Protein AF-X1ELI0-F1 (afdb_monomer_lite)

Secondary structure (DSSP, 8-state):
-BTTB----S-----SHHHHT-TTTS-HHHHHHHHHSSPPPTT-TT-S-S-------S-HHHHTT-SSS-HHHHHHHHHHHTTS-S-------

Foldseek 3Di:
DVPPDDDDPDDDPVPCPCVVPPPVNDDVQVVCCVPVVHWADPVPPVTDDDDDDDDADPDPVQCVPDPHRNPVVNVQVCCCVVVVDVDDDDDDD

Organism: NCBI:txid412755

InterPro domains:
  IPR007516 Coenzyme F420 hydrogenase/dehydrogenase beta subunit, N-terminal [PF04422] (56-91)
  IPR017896 4Fe-4S ferredoxin-type, iron-sulphur binding domain [PS51379] (3-34)
  IPR017900 4Fe-4S ferredoxin, iron-sulphur binding, conserved site [PS00198] (12-23)
  IPR045220 Oxidoreductase FRHB/FDHB/HCAR-like [PTHR31332] (9-92)

Radius of gyration: 19.9 Å; chains: 1; bounding box: 36×43×49 Å

pLDDT: mean 91.47, std 7.6, range [57.53, 98.62]

Structure (mmCIF, N/CA/C/O backbone):
data_AF-X1ELI0-F1
#
_entry.id   AF-X1ELI0-F1
#
loop_
_atom_site.group_PDB
_atom_site.id
_atom_site.type_symbol
_atom_site.label_atom_id
_atom_site.label_alt_id
_atom_site.label_comp_id
_atom_site.label_asym_id
_atom_site.label_entity_id
_atom_site.label_seq_id
_atom_site.pdbx_PDB_ins_code
_atom_site.Cartn_x
_atom_site.Cartn_y
_atom_site.Cartn_z
_atom_site.occupancy
_atom_site.B_iso_or_equiv
_atom_site.auth_seq_id
_atom_site.auth_comp_id
_atom_site.auth_asym_id
_atom_site.auth_atom_id
_atom_site.pdbx_PDB_model_num
ATOM 1 N N . MET A 1 1 ? -0.343 -23.072 -17.677 1.00 57.69 1 MET A N 1
ATOM 2 C CA . MET A 1 1 ? 0.425 -23.342 -16.453 1.00 57.69 1 MET A CA 1
ATOM 3 C C . MET A 1 1 ? 0.143 -24.788 -16.116 1.00 57.69 1 MET A C 1
ATOM 5 O O . MET A 1 1 ? -1.022 -25.119 -15.950 1.00 57.69 1 MET A O 1
ATOM 9 N N . GLU A 1 2 ? 1.145 -25.656 -16.154 1.00 62.03 2 GLU A N 1
ATOM 10 C CA . GLU A 1 2 ? 1.015 -27.021 -15.630 1.00 62.03 2 GLU A CA 1
ATOM 11 C C . GLU A 1 2 ? 1.622 -26.994 -14.229 1.00 62.03 2 GLU A C 1
ATOM 13 O O . GLU A 1 2 ? 2.749 -26.536 -14.058 1.00 62.03 2 GLU A O 1
ATOM 18 N N . GLY A 1 3 ? 0.837 -27.347 -13.209 1.00 77.25 3 GLY A N 1
ATOM 19 C CA . GLY A 1 3 ? 1.311 -27.354 -11.819 1.00 77.25 3 GLY A CA 1
ATOM 20 C C . GLY A 1 3 ? 1.753 -25.995 -11.256 1.00 77.25 3 GLY A C 1
ATOM 21 O O . GLY A 1 3 ? 2.600 -25.959 -10.375 1.00 77.25 3 GLY A O 1
ATOM 22 N N . GLY A 1 4 ? 1.239 -24.870 -11.772 1.00 84.81 4 GLY A N 1
ATOM 23 C CA . GLY A 1 4 ? 1.600 -23.524 -11.290 1.00 84.81 4 GLY A CA 1
ATOM 24 C C . GLY A 1 4 ? 2.951 -22.997 -11.787 1.00 84.81 4 GLY A C 1
ATOM 25 O O . GLY A 1 4 ? 3.275 -21.836 -11.551 1.00 84.81 4 GLY A O 1
ATOM 26 N N . ILE A 1 5 ? 3.706 -23.799 -12.540 1.00 85.44 5 ILE A N 1
ATOM 27 C CA . ILE A 1 5 ? 4.992 -23.386 -13.099 1.00 85.44 5 ILE A CA 1
ATOM 28 C C . ILE A 1 5 ? 4.748 -22.657 -14.432 1.00 85.44 5 ILE A C 1
ATOM 30 O O . ILE A 1 5 ? 3.989 -23.148 -15.287 1.00 85.44 5 ILE A O 1
ATOM 34 N N . PRO A 1 6 ? 5.357 -21.474 -14.643 1.00 82.81 6 PRO A N 1
ATOM 35 C CA . PRO A 1 6 ? 5.357 -20.823 -15.943 1.00 82.81 6 PRO A CA 1
ATOM 36 C C . PRO A 1 6 ? 6.033 -21.735 -16.966 1.00 82.81 6 PRO A C 1
ATOM 38 O O . PRO A 1 6 ? 7.201 -22.085 -16.835 1.00 82.81 6 PRO A O 1
ATOM 41 N N . VAL A 1 7 ? 5.287 -22.120 -17.997 1.00 85.25 7 VAL A N 1
ATOM 42 C CA . VAL A 1 7 ? 5.805 -22.919 -19.111 1.00 85.25 7 VAL A CA 1
ATOM 43 C C . VAL A 1 7 ? 5.820 -22.068 -20.364 1.00 85.25 7 VAL A C 1
ATOM 45 O O . VAL A 1 7 ? 4.852 -21.361 -20.664 1.00 85.25 7 VAL A O 1
ATOM 48 N N . LEU A 1 8 ? 6.920 -22.147 -21.106 1.00 84.62 8 LEU A N 1
ATOM 49 C CA . LEU A 1 8 ? 7.055 -21.458 -22.376 1.00 84.62 8 LEU A CA 1
ATOM 50 C C . LEU A 1 8 ? 6.016 -22.023 -23.358 1.00 84.62 8 LEU A C 1
ATOM 52 O O . LEU A 1 8 ? 6.106 -23.173 -23.779 1.00 84.62 8 LEU A O 1
ATOM 56 N N . LYS A 1 9 ? 5.003 -21.227 -23.716 1.00 86.56 9 LYS A N 1
ATOM 57 C CA . LYS A 1 9 ? 3.970 -21.657 -24.675 1.00 86.56 9 LYS A CA 1
ATOM 58 C C . LYS A 1 9 ? 4.435 -21.567 -26.127 1.00 86.56 9 LYS A C 1
ATOM 60 O O . LYS A 1 9 ? 3.944 -22.323 -26.959 1.00 86.56 9 LYS A O 1
ATOM 65 N N . LYS A 1 10 ? 5.342 -20.635 -26.432 1.00 88.44 10 LYS A N 1
ATOM 66 C CA . LYS A 1 10 ? 5.926 -20.391 -27.760 1.00 88.44 10 LYS A CA 1
ATOM 67 C C . LYS A 1 10 ? 7.327 -19.803 -27.609 1.00 88.44 10 LYS A C 1
ATOM 69 O O . LYS A 1 10 ? 7.614 -19.175 -26.593 1.00 88.44 10 LYS A O 1
ATOM 74 N N . ALA A 1 11 ? 8.168 -19.968 -28.629 1.00 90.62 11 ALA A N 1
ATOM 75 C CA . ALA A 1 11 ? 9.482 -19.333 -28.677 1.00 90.62 11 ALA A CA 1
ATOM 76 C C . ALA A 1 11 ? 9.371 -17.805 -28.520 1.00 90.62 11 ALA A C 1
ATOM 78 O O . ALA A 1 11 ? 8.456 -17.180 -29.063 1.00 90.62 11 ALA A O 1
ATOM 79 N N . CYS A 1 12 ? 10.308 -17.210 -27.778 1.00 90.44 12 CYS A N 1
ATOM 80 C CA . CYS A 1 12 ? 10.420 -15.760 -27.675 1.00 90.44 12 CYS A CA 1
ATOM 81 C C . CYS A 1 12 ? 10.783 -15.178 -29.047 1.00 90.44 12 CYS A C 1
ATOM 83 O O . CYS A 1 12 ? 11.764 -15.596 -29.655 1.00 90.44 12 CYS A O 1
ATOM 85 N N . VAL A 1 13 ? 10.011 -14.196 -29.514 1.00 94.00 13 VAL A N 1
ATOM 86 C CA . VAL A 1 13 ? 10.256 -13.489 -30.787 1.00 94.00 13 VAL A CA 1
ATOM 87 C C . VAL A 1 13 ? 11.031 -12.184 -30.598 1.00 94.00 13 VAL A C 1
ATOM 89 O O . VAL A 1 13 ? 11.115 -11.374 -31.513 1.00 94.00 13 VAL A O 1
ATOM 92 N N . ASN A 1 14 ? 11.568 -11.961 -29.397 1.00 91.88 14 ASN A N 1
ATOM 93 C CA . ASN A 1 14 ? 12.300 -10.755 -29.023 1.00 91.88 14 ASN A CA 1
ATOM 94 C C . ASN A 1 14 ? 11.504 -9.447 -29.239 1.00 91.88 14 ASN A C 1
ATOM 96 O O . ASN A 1 14 ? 12.048 -8.447 -29.694 1.00 91.88 14 ASN A O 1
ATOM 100 N N . CYS A 1 15 ? 10.205 -9.441 -28.909 1.00 92.69 15 CYS A N 1
ATOM 101 C CA . CYS A 1 15 ? 9.346 -8.256 -29.062 1.00 92.69 15 CYS A CA 1
ATOM 102 C C . CYS A 1 15 ? 9.593 -7.150 -28.020 1.00 92.69 15 CYS A C 1
ATOM 104 O O . CYS A 1 15 ? 9.033 -6.068 -28.146 1.00 92.69 15 CYS A O 1
ATOM 106 N N . GLY A 1 16 ? 10.363 -7.419 -26.961 1.00 91.19 16 GLY A N 1
ATOM 107 C CA . GLY A 1 16 ? 10.698 -6.441 -25.919 1.00 91.19 16 GLY A CA 1
ATOM 108 C C . GLY A 1 16 ? 9.576 -6.092 -24.930 1.00 91.19 16 GLY A C 1
ATOM 109 O O . GLY A 1 16 ? 9.858 -5.458 -23.919 1.00 91.19 16 GLY A O 1
ATOM 110 N N . ILE A 1 17 ? 8.335 -6.544 -25.149 1.00 90.50 17 ILE A N 1
ATOM 111 C CA . ILE A 1 17 ? 7.179 -6.206 -24.291 1.00 90.50 17 ILE A CA 1
ATOM 112 C C . ILE A 1 17 ? 7.410 -6.626 -22.835 1.00 90.50 17 ILE A C 1
ATOM 114 O O . ILE A 1 17 ? 7.152 -5.852 -21.923 1.00 90.50 17 ILE A O 1
ATOM 118 N N . CYS A 1 18 ? 7.951 -7.825 -22.599 1.00 88.88 18 CYS A N 1
ATOM 119 C CA . CYS A 1 18 ? 8.229 -8.295 -21.239 1.00 88.88 18 CYS A CA 1
ATOM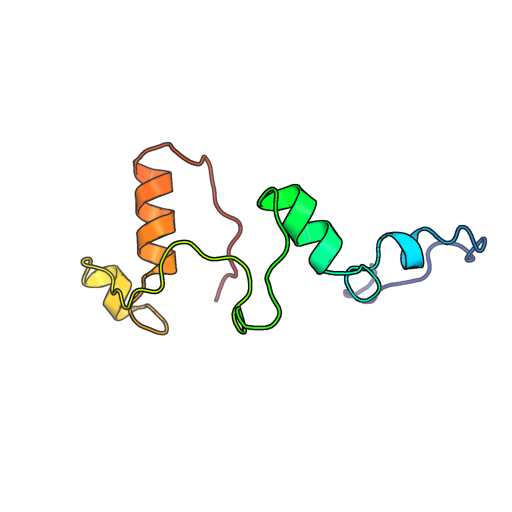 120 C C . CYS A 1 18 ? 9.211 -7.395 -20.478 1.00 88.88 18 CYS A C 1
ATOM 122 O O . CYS A 1 18 ? 9.117 -7.308 -19.261 1.00 88.88 18 CYS A O 1
ATOM 124 N N . TYR A 1 19 ? 10.136 -6.740 -21.185 1.00 89.31 19 TYR A N 1
ATOM 125 C CA . TYR A 1 19 ? 11.049 -5.772 -20.595 1.00 89.31 19 TYR A CA 1
ATOM 126 C C . TYR A 1 19 ? 10.345 -4.429 -20.395 1.00 89.31 19 TYR A C 1
ATOM 128 O O . TYR A 1 19 ? 10.369 -3.901 -19.292 1.00 89.31 19 TYR A O 1
ATOM 136 N N . GLY A 1 20 ? 9.668 -3.909 -21.424 1.00 86.94 20 GLY A N 1
ATOM 137 C CA . GLY A 1 20 ? 8.989 -2.608 -21.364 1.00 86.94 20 GLY A CA 1
ATOM 138 C C . GLY A 1 20 ? 7.897 -2.514 -20.293 1.00 86.94 20 GLY A C 1
ATOM 139 O O . GLY A 1 20 ? 7.737 -1.462 -19.686 1.00 86.94 20 GLY A O 1
ATOM 140 N N . GLU A 1 21 ? 7.198 -3.618 -20.021 1.00 85.88 21 GLU A N 1
ATOM 141 C CA . GLU A 1 21 ? 6.140 -3.696 -19.004 1.00 85.88 21 GLU A CA 1
ATOM 142 C C . GLU A 1 21 ? 6.653 -4.151 -17.627 1.00 85.88 21 GLU A C 1
ATOM 144 O O . GLU A 1 21 ? 5.876 -4.265 -16.678 1.00 85.88 21 GLU A O 1
ATOM 149 N N . CYS A 1 22 ? 7.946 -4.470 -17.490 1.00 87.00 22 CYS A N 1
ATOM 150 C CA . CYS A 1 22 ? 8.470 -4.980 -16.231 1.00 87.00 22 CYS A CA 1
ATOM 151 C C . CYS A 1 22 ? 8.485 -3.861 -15.174 1.00 87.00 22 CYS A C 1
ATOM 153 O O . CYS A 1 22 ? 9.243 -2.899 -15.313 1.00 87.00 22 CYS A O 1
ATOM 155 N N . PRO A 1 23 ? 7.747 -3.991 -14.056 1.00 84.00 23 PRO A N 1
ATOM 156 C CA . PRO A 1 23 ? 7.716 -2.952 -13.027 1.00 84.00 23 PRO A CA 1
ATOM 157 C C . PRO A 1 23 ? 9.078 -2.740 -12.351 1.00 84.00 23 PRO A C 1
ATOM 159 O O . PRO A 1 23 ? 9.283 -1.719 -11.710 1.00 84.00 23 PRO A O 1
ATOM 162 N N . GLN A 1 24 ? 10.015 -3.683 -12.498 1.00 86.31 24 GLN A N 1
ATOM 163 C CA . GLN A 1 24 ? 11.370 -3.576 -11.949 1.00 86.31 24 GLN A CA 1
ATOM 164 C C . GLN A 1 24 ? 12.296 -2.672 -12.776 1.00 86.31 24 GLN A C 1
ATOM 166 O O . GLN A 1 24 ? 13.327 -2.256 -12.261 1.00 86.31 24 GLN A O 1
ATOM 171 N N . VAL A 1 25 ? 11.976 -2.397 -14.048 1.00 86.38 25 VAL A N 1
ATOM 172 C CA . VAL A 1 25 ? 12.840 -1.581 -14.929 1.00 86.38 25 VAL A CA 1
ATOM 173 C C . VAL A 1 25 ? 12.285 -0.182 -15.185 1.00 86.38 25 VAL A C 1
ATOM 175 O O . VAL A 1 25 ? 12.974 0.656 -15.765 1.00 86.38 25 VAL A O 1
ATOM 178 N N . ILE A 1 26 ? 11.042 0.075 -14.775 1.00 82.44 26 ILE A N 1
ATOM 179 C CA . ILE A 1 26 ? 10.382 1.370 -14.935 1.00 82.44 26 ILE A CA 1
ATOM 180 C C . ILE A 1 26 ? 10.903 2.347 -13.874 1.00 82.44 26 ILE A C 1
ATOM 182 O O . ILE A 1 26 ? 11.035 2.004 -12.701 1.00 82.44 26 ILE A O 1
ATOM 186 N N . ASP A 1 27 ? 11.152 3.591 -14.288 1.00 85.56 27 ASP A N 1
ATOM 187 C CA . ASP A 1 27 ? 11.460 4.696 -13.379 1.00 85.56 27 ASP A CA 1
ATOM 188 C C . ASP A 1 27 ? 10.221 5.056 -12.543 1.00 85.56 27 ASP A C 1
ATOM 190 O O . ASP A 1 27 ? 9.236 5.600 -13.056 1.00 85.56 27 ASP A O 1
ATOM 194 N N . SER A 1 28 ? 10.281 4.779 -11.240 1.00 83.69 28 SER A N 1
ATOM 195 C CA . SER A 1 28 ? 9.202 5.070 -10.293 1.00 83.69 28 SER A CA 1
ATOM 196 C C . SER A 1 28 ? 8.821 6.552 -10.270 1.00 83.69 28 SER A C 1
ATOM 198 O O . SER A 1 28 ? 7.640 6.866 -10.109 1.00 83.69 28 SER A O 1
ATOM 200 N N . ARG A 1 29 ? 9.755 7.476 -10.542 1.00 86.12 29 ARG A N 1
ATOM 201 C CA . ARG A 1 29 ? 9.439 8.912 -10.588 1.00 86.12 29 ARG A CA 1
ATOM 202 C C . ARG A 1 29 ? 8.528 9.272 -11.764 1.00 86.12 29 ARG A C 1
ATOM 204 O O . ARG A 1 29 ? 7.795 10.259 -11.705 1.00 86.12 29 ARG A O 1
ATOM 211 N N . GLN A 1 30 ? 8.545 8.507 -12.858 1.00 86.69 30 GLN A N 1
ATOM 212 C CA . GLN A 1 30 ? 7.577 8.707 -13.946 1.00 86.69 30 GLN A CA 1
ATOM 213 C C . GLN A 1 30 ? 6.171 8.278 -13.522 1.00 86.69 30 GLN A C 1
ATOM 215 O O . GLN A 1 30 ? 5.189 8.927 -13.888 1.00 86.69 30 GLN A O 1
ATOM 220 N N . LEU A 1 31 ? 6.077 7.219 -12.715 1.00 88.62 31 LEU A N 1
ATOM 221 C CA . LEU A 1 31 ? 4.811 6.755 -12.165 1.00 88.62 31 LEU A CA 1
ATOM 222 C C . LEU A 1 31 ? 4.231 7.768 -11.170 1.00 88.62 31 LEU A C 1
ATOM 224 O O . LEU A 1 31 ? 3.042 8.068 -11.246 1.00 88.62 31 LEU A O 1
ATOM 228 N N . GLU A 1 32 ? 5.065 8.360 -10.314 1.00 92.94 32 GLU A N 1
ATOM 229 C CA . GLU A 1 32 ? 4.651 9.426 -9.393 1.00 92.94 32 GLU A CA 1
ATOM 230 C C . GLU A 1 32 ? 4.030 10.611 -10.133 1.00 92.94 32 GLU A C 1
ATOM 232 O O . GLU A 1 32 ? 2.923 11.033 -9.807 1.00 92.94 32 GLU A O 1
ATOM 237 N N . GLN A 1 33 ? 4.689 11.094 -11.192 1.00 93.12 33 GLN A N 1
ATOM 238 C CA . GLN A 1 33 ? 4.154 12.182 -12.008 1.00 93.12 33 GLN A CA 1
ATOM 239 C C . GLN A 1 33 ? 2.785 11.828 -12.607 1.00 93.12 33 GLN A C 1
ATOM 241 O O . GLN A 1 33 ? 1.903 12.682 -12.671 1.00 93.12 33 GLN A O 1
ATOM 246 N N . LYS A 1 34 ? 2.603 10.579 -13.049 1.00 92.06 34 LYS A N 1
ATOM 247 C CA . LYS A 1 34 ? 1.356 10.108 -13.663 1.00 92.06 34 LYS A CA 1
ATOM 248 C C . LYS A 1 34 ? 0.218 9.953 -12.649 1.00 92.06 34 LYS A C 1
ATOM 250 O O . LYS A 1 34 ? -0.919 10.262 -12.987 1.00 92.06 34 LYS A O 1
ATOM 255 N N . ILE A 1 35 ? 0.510 9.458 -11.445 1.00 93.69 35 ILE A N 1
ATOM 256 C CA . ILE A 1 35 ? -0.497 9.178 -10.408 1.00 93.69 35 ILE A CA 1
ATOM 257 C C . ILE A 1 35 ? -0.795 10.426 -9.568 1.00 93.69 35 ILE A C 1
ATOM 259 O O . ILE A 1 35 ? -1.955 10.729 -9.307 1.00 93.69 35 ILE A O 1
ATOM 263 N N . PHE A 1 36 ? 0.242 11.154 -9.151 1.00 94.69 36 PHE A N 1
ATOM 264 C CA . PHE A 1 36 ? 0.149 12.250 -8.182 1.00 94.69 36 PHE A CA 1
ATOM 265 C C . PHE A 1 36 ? 0.302 13.644 -8.806 1.00 94.69 36 PHE A C 1
ATOM 267 O O . PHE A 1 36 ? 0.139 14.644 -8.110 1.00 94.69 36 PHE A O 1
ATOM 274 N N . GLY A 1 37 ? 0.643 13.742 -10.096 1.00 95.31 37 GLY A N 1
ATOM 275 C CA . GLY A 1 37 ? 0.832 15.023 -10.790 1.00 95.31 37 GLY A CA 1
ATOM 276 C C . GLY A 1 37 ? 2.14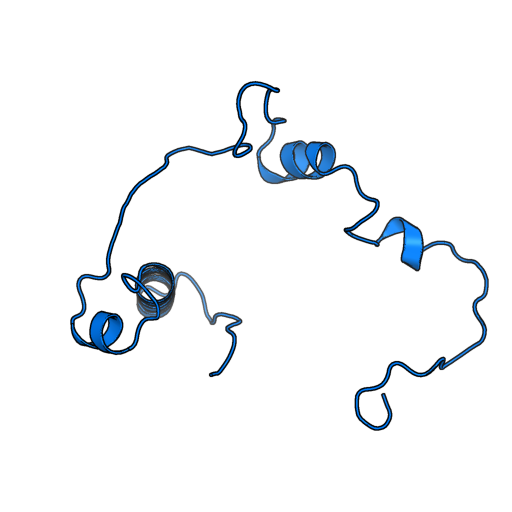7 15.740 -10.464 1.00 95.31 37 GLY A C 1
ATOM 277 O O . GLY A 1 37 ? 2.398 16.823 -10.995 1.00 95.31 37 GLY A O 1
ATOM 278 N N . ARG A 1 38 ? 3.003 15.142 -9.631 1.00 94.88 38 ARG A N 1
ATOM 279 C CA . ARG A 1 38 ? 4.354 15.618 -9.318 1.00 94.88 38 ARG A CA 1
ATOM 280 C C . ARG A 1 38 ? 5.264 14.451 -8.956 1.00 94.88 38 ARG A C 1
ATOM 282 O O . ARG A 1 38 ? 4.786 13.366 -8.638 1.00 94.88 38 ARG A O 1
ATOM 289 N N . LYS A 1 39 ? 6.566 14.710 -8.950 1.00 94.69 39 LYS A N 1
ATOM 290 C CA . LYS A 1 39 ? 7.591 13.792 -8.441 1.00 94.69 39 LYS A CA 1
ATOM 291 C C . LYS A 1 39 ? 7.894 14.101 -6.977 1.00 94.69 39 LYS A C 1
ATOM 293 O O . LYS A 1 39 ? 7.751 15.259 -6.563 1.00 94.69 39 LYS A O 1
ATOM 298 N N . ALA A 1 40 ? 8.305 13.088 -6.224 1.00 93.69 40 ALA A N 1
ATOM 299 C CA . ALA A 1 40 ? 8.879 13.289 -4.901 1.00 93.69 40 ALA A CA 1
ATOM 300 C C . ALA A 1 40 ? 10.215 14.043 -5.018 1.00 93.69 40 ALA A C 1
ATOM 302 O O . ALA A 1 40 ? 11.006 13.779 -5.938 1.00 93.69 40 ALA A O 1
ATOM 303 N N . SER A 1 41 ? 10.457 14.991 -4.111 1.00 92.75 41 SER A N 1
ATOM 304 C CA . SER A 1 41 ? 11.786 15.583 -3.948 1.00 92.75 41 SER A CA 1
ATOM 305 C C . SER A 1 41 ? 12.726 14.606 -3.236 1.00 92.75 41 SER A C 1
ATOM 307 O O . SER A 1 41 ? 12.282 13.620 -2.649 1.00 92.75 41 SER A O 1
ATOM 309 N N . ASP A 1 42 ? 14.034 14.857 -3.283 1.00 91.31 42 ASP A N 1
ATOM 310 C CA . ASP A 1 42 ? 15.007 13.957 -2.650 1.00 91.31 42 ASP A CA 1
ATOM 311 C C . ASP A 1 42 ? 14.915 13.991 -1.104 1.00 91.31 42 ASP A C 1
ATOM 313 O O . ASP A 1 42 ? 15.354 13.058 -0.433 1.00 91.31 42 ASP A O 1
ATOM 317 N 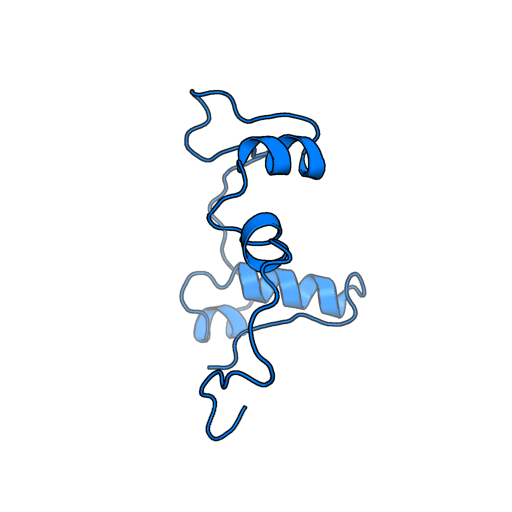N . GLU A 1 43 ? 14.296 15.028 -0.528 1.00 93.69 43 GLU A N 1
ATOM 318 C CA . GLU A 1 43 ? 13.978 15.129 0.903 1.00 93.69 43 GLU A CA 1
ATOM 319 C C . GLU A 1 43 ? 12.737 14.311 1.303 1.00 93.69 43 GLU A C 1
ATOM 321 O O . GLU A 1 43 ? 12.573 13.956 2.473 1.00 93.69 43 GLU A O 1
ATOM 326 N N . GLU A 1 44 ? 11.859 13.987 0.350 1.00 92.50 44 GLU A N 1
ATOM 327 C CA . GLU A 1 44 ? 10.668 13.164 0.567 1.00 92.50 44 GLU A CA 1
ATOM 328 C C . GLU A 1 44 ? 11.035 11.672 0.550 1.00 92.50 44 GLU A C 1
ATOM 330 O O . GLU A 1 44 ? 10.686 10.923 -0.360 1.00 92.50 44 GLU A O 1
ATOM 335 N N . VAL A 1 45 ? 11.726 11.219 1.601 1.00 91.88 45 VAL A N 1
ATOM 336 C CA . VAL A 1 45 ? 12.257 9.843 1.725 1.00 91.88 45 VAL A CA 1
ATOM 337 C C . VAL A 1 45 ? 11.172 8.757 1.620 1.00 91.88 45 VAL A C 1
ATOM 339 O O . VAL A 1 45 ? 11.454 7.633 1.211 1.00 91.88 45 VAL A O 1
ATOM 342 N N . PHE A 1 46 ? 9.922 9.082 1.961 1.00 92.12 46 PHE A N 1
ATOM 343 C CA . PHE A 1 46 ? 8.771 8.174 1.867 1.00 92.12 46 PHE A CA 1
ATOM 344 C C . PHE A 1 46 ? 7.972 8.315 0.558 1.00 92.12 46 PHE A C 1
ATOM 346 O O . PHE A 1 46 ? 6.939 7.665 0.402 1.00 92.12 46 PHE A O 1
ATOM 353 N N . GLY A 1 47 ? 8.435 9.147 -0.378 1.00 93.00 47 GLY A N 1
ATOM 354 C CA . GLY A 1 47 ? 7.725 9.487 -1.608 1.00 93.00 47 GLY A CA 1
ATOM 355 C C . GLY A 1 47 ? 6.643 10.551 -1.402 1.00 93.00 47 GLY A C 1
ATOM 356 O O . GLY A 1 47 ? 6.613 11.254 -0.394 1.00 93.00 47 GLY A O 1
ATOM 357 N N . VAL A 1 48 ? 5.735 10.678 -2.370 1.00 94.38 48 VAL A N 1
ATOM 358 C CA . VAL A 1 48 ? 4.641 11.662 -2.328 1.00 94.38 48 VAL A CA 1
ATOM 359 C C . VAL A 1 48 ? 3.532 11.199 -1.373 1.00 94.38 48 VAL A C 1
ATOM 361 O O . VAL A 1 48 ? 2.856 10.206 -1.638 1.00 94.38 48 VAL A O 1
ATOM 364 N N . TYR A 1 49 ? 3.282 11.950 -0.297 1.00 93.69 49 TYR A N 1
ATOM 365 C CA . TYR A 1 49 ? 2.165 11.713 0.629 1.00 93.69 49 TYR A CA 1
ATOM 366 C C . TYR A 1 49 ? 1.495 13.024 1.066 1.00 93.69 49 TYR A C 1
ATOM 368 O O . TYR A 1 49 ? 2.086 14.098 0.989 1.00 93.69 49 TYR A O 1
ATOM 376 N N . GLN A 1 50 ? 0.238 12.944 1.520 1.00 92.00 50 GLN A N 1
ATOM 377 C CA . GLN A 1 50 ? -0.469 14.096 2.104 1.00 92.00 50 GLN A CA 1
ATOM 378 C C . GLN A 1 50 ? -0.305 14.148 3.625 1.00 92.00 50 GLN A C 1
ATOM 380 O O . GLN A 1 50 ? -0.064 15.210 4.191 1.00 92.00 50 GLN A O 1
ATOM 385 N N . GLN A 1 51 ? -0.457 13.003 4.295 1.00 94.69 51 GLN A N 1
ATOM 386 C CA . GLN A 1 51 ? -0.381 12.882 5.749 1.00 94.69 51 GLN A CA 1
ATOM 387 C C . GLN A 1 51 ? 0.190 11.515 6.139 1.00 94.69 51 GLN A C 1
ATOM 389 O O . GLN A 1 51 ? -0.053 10.523 5.454 1.00 94.69 51 GLN A O 1
ATOM 394 N N . ALA A 1 52 ? 0.918 11.470 7.255 1.00 94.75 52 ALA A N 1
ATOM 395 C CA . ALA A 1 52 ? 1.387 10.243 7.891 1.00 94.75 52 ALA A CA 1
ATOM 396 C C . ALA A 1 52 ? 0.768 10.163 9.291 1.00 94.75 52 ALA A C 1
ATOM 398 O O . ALA A 1 52 ? 1.003 11.036 10.126 1.00 94.75 52 ALA A O 1
ATOM 399 N N . LEU A 1 53 ? -0.072 9.153 9.524 1.00 95.88 53 LEU A N 1
ATOM 400 C CA . LEU A 1 53 ? -0.904 9.032 10.722 1.00 95.88 53 LEU A CA 1
ATOM 401 C C . LEU A 1 53 ? -0.759 7.633 11.329 1.00 95.88 53 LEU A C 1
ATOM 403 O O . LEU A 1 53 ? -0.614 6.651 10.604 1.00 95.88 53 LEU A O 1
ATOM 407 N N . SER A 1 54 ? -0.857 7.542 12.655 1.00 96.56 54 SER A N 1
ATOM 408 C CA . SER A 1 54 ? -0.999 6.271 13.373 1.00 96.56 54 SER A CA 1
ATOM 409 C C . SER A 1 54 ? -2.472 6.061 13.717 1.00 96.56 54 SER A C 1
ATOM 411 O O . SER A 1 54 ? -3.088 6.933 14.332 1.00 96.56 54 SER A O 1
ATOM 413 N N . ILE A 1 55 ? -3.051 4.944 13.271 1.00 95.19 55 ILE A N 1
ATOM 414 C CA . ILE A 1 55 ? -4.487 4.662 13.386 1.00 95.19 55 ILE A CA 1
ATOM 415 C C . ILE A 1 55 ? -4.744 3.198 13.754 1.00 95.19 55 ILE A C 1
ATOM 417 O O . ILE A 1 55 ? -3.963 2.312 13.412 1.00 95.19 55 ILE A O 1
ATOM 421 N N . GLU A 1 56 ? -5.885 2.941 14.393 1.00 96.94 56 GLU A N 1
ATOM 422 C CA . GLU A 1 56 ? -6.402 1.596 14.661 1.00 96.94 56 GLU A CA 1
ATOM 423 C C . GLU A 1 56 ? -7.915 1.514 14.397 1.00 96.94 56 GLU A C 1
ATOM 425 O O . GLU A 1 56 ? -8.636 2.517 14.403 1.00 96.94 56 GLU A O 1
ATOM 430 N N . ALA A 1 57 ? -8.407 0.300 14.166 1.00 97.75 57 ALA A N 1
ATOM 431 C CA . ALA A 1 57 ? -9.813 0.007 13.964 1.00 97.75 57 ALA A CA 1
ATOM 432 C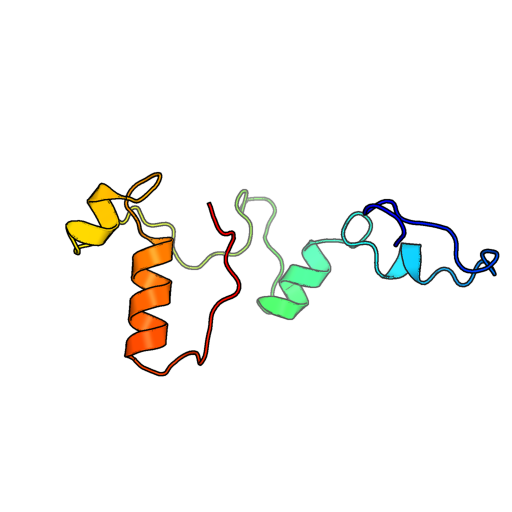 C . ALA A 1 57 ? -10.608 0.208 15.259 1.00 97.75 57 ALA A C 1
ATOM 434 O O . ALA A 1 57 ? -10.219 -0.226 16.344 1.00 97.75 57 ALA A O 1
ATOM 435 N N . ARG A 1 58 ? -11.795 0.809 15.138 1.00 96.81 58 ARG A N 1
ATOM 436 C CA . ARG A 1 58 ? -12.728 0.934 16.269 1.00 96.81 58 ARG A CA 1
ATOM 437 C C . ARG A 1 58 ? -13.451 -0.374 16.586 1.00 96.81 58 ARG A C 1
ATOM 439 O O . ARG A 1 58 ? -13.793 -0.608 17.739 1.00 96.81 58 ARG A O 1
ATOM 446 N N . SER A 1 59 ? -13.673 -1.221 15.581 1.00 97.25 59 SER A N 1
ATOM 447 C CA . SER A 1 59 ? -14.335 -2.516 15.755 1.00 97.25 59 SER A CA 1
ATOM 448 C C . SER A 1 59 ? -13.454 -3.474 16.558 1.00 97.25 59 SER A C 1
ATOM 450 O O . SER A 1 59 ? -12.339 -3.799 16.144 1.00 97.25 59 SER A O 1
ATOM 452 N N . SER A 1 60 ? -13.969 -3.944 17.696 1.00 95.94 60 SER A N 1
ATOM 453 C CA . SER A 1 60 ? -13.325 -4.978 18.515 1.00 95.94 60 SER A CA 1
ATOM 454 C C . SER A 1 60 ? -13.114 -6.272 17.737 1.00 95.94 60 SER A C 1
ATOM 456 O O . SER A 1 60 ? -12.071 -6.903 17.875 1.00 95.94 60 SER A O 1
ATOM 458 N N . ASP A 1 61 ? -14.072 -6.631 16.884 1.00 96.62 61 ASP A N 1
ATOM 459 C CA . ASP A 1 61 ? -14.057 -7.887 16.137 1.00 96.62 61 ASP A CA 1
ATOM 460 C C . ASP A 1 61 ? -12.970 -7.880 15.062 1.00 96.62 61 ASP A C 1
ATOM 462 O O . ASP A 1 61 ? -12.277 -8.881 14.874 1.00 96.62 61 ASP A O 1
ATOM 466 N N . ILE A 1 62 ? -12.776 -6.731 14.403 1.00 96.38 62 ILE A N 1
ATOM 467 C CA . ILE A 1 62 ? -11.666 -6.533 13.465 1.00 96.38 62 ILE A CA 1
ATOM 468 C C . ILE A 1 62 ? -10.341 -6.592 14.221 1.00 96.38 62 ILE A C 1
ATOM 470 O O . ILE A 1 62 ? -9.452 -7.344 13.825 1.00 96.38 62 ILE A O 1
ATOM 474 N N . LYS A 1 63 ? -10.207 -5.844 15.323 1.00 95.50 63 LYS A N 1
ATOM 475 C CA . LYS A 1 63 ? -8.962 -5.819 16.105 1.00 95.50 63 LYS A CA 1
ATOM 476 C C . LYS A 1 63 ? -8.556 -7.196 16.617 1.00 95.50 63 LYS A C 1
ATOM 478 O O . LYS A 1 63 ? -7.381 -7.526 16.581 1.00 95.50 63 LYS A O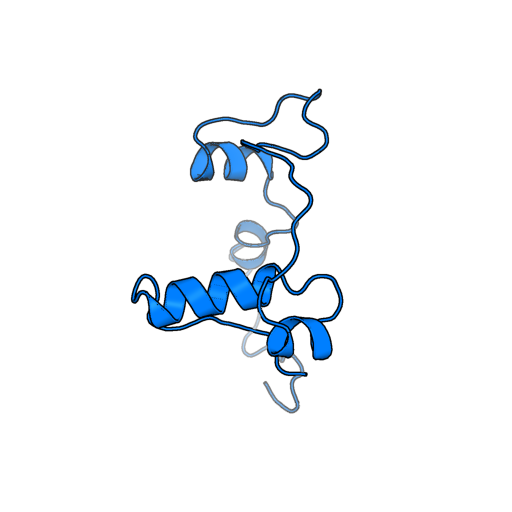 1
ATOM 483 N N . ALA A 1 64 ? -9.517 -8.015 17.035 1.00 96.12 64 ALA A N 1
ATOM 484 C CA . ALA A 1 64 ? -9.251 -9.352 17.555 1.00 96.12 64 ALA A CA 1
ATOM 485 C C . ALA A 1 64 ? -8.661 -10.325 16.515 1.00 96.12 64 ALA A C 1
ATOM 487 O O . ALA A 1 64 ? -8.157 -11.379 16.895 1.00 96.12 64 ALA A O 1
ATOM 488 N N . ARG A 1 65 ? -8.753 -10.010 15.216 1.00 94.62 65 ARG A N 1
ATOM 489 C CA . ARG A 1 65 ? -8.321 -10.885 14.111 1.00 94.62 65 ARG A CA 1
ATOM 490 C C . ARG A 1 65 ? -7.306 -10.230 13.175 1.00 94.62 65 ARG A C 1
ATOM 492 O O . ARG A 1 65 ? -6.849 -10.872 12.234 1.00 94.62 65 ARG A O 1
ATOM 499 N N . ALA A 1 66 ? -7.002 -8.954 13.387 1.00 94.31 66 ALA A N 1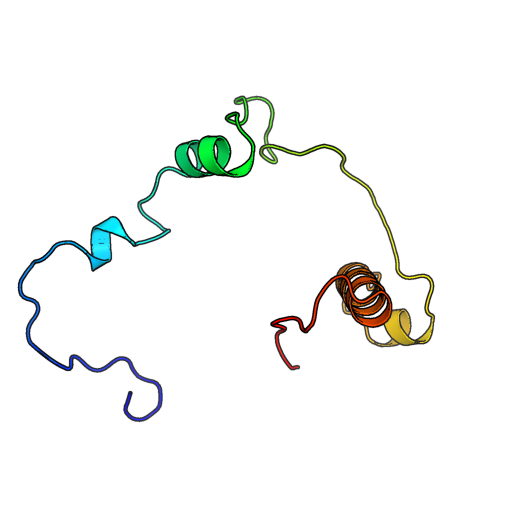
ATOM 500 C CA . ALA A 1 66 ? -6.065 -8.213 12.564 1.00 94.31 66 ALA A CA 1
ATOM 501 C C . ALA A 1 66 ? -4.615 -8.571 12.913 1.00 94.31 66 ALA A C 1
ATOM 503 O O . ALA A 1 66 ? -4.309 -8.942 14.042 1.00 94.31 66 ALA A O 1
ATOM 504 N N . GLN A 1 67 ? -3.721 -8.418 11.934 1.00 92.69 67 GLN A N 1
ATOM 505 C CA . GLN A 1 67 ? -2.279 -8.558 12.147 1.00 92.69 67 GLN A CA 1
ATOM 506 C C . GLN A 1 67 ? -1.731 -7.455 13.070 1.00 92.69 67 GLN A C 1
ATOM 508 O O . GLN A 1 67 ? -0.933 -7.739 13.955 1.00 92.69 67 GLN A O 1
ATOM 513 N N . ASP A 1 68 ? -2.199 -6.220 12.869 1.00 94.31 68 ASP A N 1
ATOM 514 C CA . ASP A 1 68 ? -1.848 -5.033 13.658 1.00 94.31 68 ASP A CA 1
ATOM 515 C C . ASP A 1 68 ? -3.134 -4.348 14.171 1.00 94.31 68 ASP A C 1
ATOM 517 O O . ASP A 1 68 ? -4.085 -5.002 14.588 1.00 94.31 68 ASP A O 1
ATOM 521 N N . GLY A 1 69 ? -3.235 -3.017 14.068 1.00 96.06 69 GLY A N 1
ATOM 522 C CA . GLY A 1 69 ? -4.420 -2.252 14.470 1.00 96.06 69 GLY A CA 1
ATOM 523 C C . GLY A 1 69 ? -5.658 -2.441 13.583 1.00 96.06 69 GLY A C 1
ATOM 524 O O . GLY A 1 69 ? -6.667 -1.792 13.820 1.00 96.06 69 GLY A O 1
ATOM 525 N N . GLY A 1 70 ? -5.618 -3.271 12.536 1.00 96.88 70 GLY A N 1
ATOM 526 C CA . GLY A 1 70 ? -6.782 -3.539 11.675 1.00 96.88 70 GLY A CA 1
ATOM 527 C C . GLY A 1 70 ? -7.201 -2.392 10.749 1.00 96.88 70 GLY A C 1
ATOM 528 O O . GLY A 1 70 ? -8.316 -2.405 10.230 1.00 96.88 70 GLY A O 1
ATOM 529 N N . ALA A 1 71 ? -6.322 -1.411 10.524 1.00 96.62 71 ALA A N 1
ATOM 530 C CA . ALA A 1 71 ? -6.607 -0.219 9.723 1.00 96.62 71 ALA A CA 1
ATOM 531 C C . ALA A 1 71 ? -7.078 -0.544 8.294 1.00 96.62 71 ALA A C 1
ATOM 533 O O . ALA A 1 71 ? -8.101 -0.026 7.852 1.00 96.62 71 ALA A O 1
ATOM 534 N N . VAL A 1 72 ? -6.368 -1.440 7.594 1.00 95.69 72 VAL A N 1
ATOM 535 C CA . VAL A 1 72 ? -6.701 -1.838 6.214 1.00 95.69 72 VAL A CA 1
ATOM 536 C C . VAL A 1 72 ? -8.082 -2.491 6.155 1.00 95.69 72 VAL A C 1
ATOM 538 O O . VAL A 1 72 ? -8.925 -2.075 5.364 1.00 95.69 72 VAL A O 1
ATOM 541 N N . THR A 1 73 ? -8.348 -3.465 7.029 1.00 96.06 73 THR A N 1
ATOM 542 C CA . THR A 1 73 ? -9.638 -4.165 7.081 1.00 96.06 73 THR A CA 1
ATOM 543 C C . THR A 1 73 ? -10.787 -3.212 7.396 1.00 96.06 73 THR A C 1
ATOM 545 O O . THR A 1 73 ? -11.819 -3.268 6.735 1.00 96.06 73 THR A O 1
ATOM 548 N N . ALA A 1 74 ? -10.610 -2.308 8.365 1.00 97.25 74 ALA A N 1
ATOM 549 C CA . ALA A 1 74 ? -11.634 -1.329 8.720 1.00 97.25 74 ALA A CA 1
ATOM 550 C C . ALA A 1 74 ? -11.938 -0.355 7.570 1.00 97.25 74 ALA A C 1
ATOM 552 O O . ALA A 1 74 ? -13.106 -0.043 7.335 1.00 97.25 74 ALA A O 1
ATOM 553 N N . LEU A 1 75 ? -10.911 0.094 6.837 1.00 97.00 75 LEU A N 1
ATOM 554 C CA . LEU A 1 75 ? -11.075 0.963 5.671 1.00 97.00 75 LEU A CA 1
ATOM 555 C C . LEU A 1 75 ? -11.861 0.253 4.560 1.00 97.00 75 LEU A C 1
ATOM 557 O O . LEU A 1 75 ? -12.861 0.782 4.083 1.00 97.00 75 LEU A O 1
ATOM 561 N N . LEU A 1 76 ? -11.437 -0.956 4.179 1.00 97.06 76 LEU A N 1
ATOM 562 C CA . LEU A 1 76 ? -12.081 -1.723 3.110 1.00 97.06 76 LEU A CA 1
ATOM 563 C C . LEU A 1 76 ? -13.530 -2.087 3.456 1.00 97.06 76 LEU A C 1
ATOM 565 O O . LEU A 1 76 ? -14.404 -1.924 2.609 1.00 97.06 76 LEU A O 1
ATOM 569 N N . ALA A 1 77 ? -13.798 -2.517 4.695 1.00 96.62 77 ALA A N 1
ATOM 570 C CA . ALA A 1 77 ? -15.153 -2.822 5.153 1.00 96.62 77 ALA A CA 1
ATOM 571 C C . ALA A 1 77 ? -16.058 -1.583 5.095 1.00 96.62 77 ALA A C 1
ATOM 573 O O . ALA A 1 77 ? -17.140 -1.649 4.521 1.00 96.62 77 ALA A O 1
ATOM 574 N N . SER A 1 78 ? -15.579 -0.434 5.589 1.00 97.44 78 SER A N 1
ATOM 575 C CA . SER A 1 78 ? -16.349 0.819 5.561 1.00 97.44 78 SER A CA 1
ATOM 576 C C . SER A 1 78 ? -16.653 1.286 4.133 1.00 97.44 78 SER A C 1
ATOM 578 O O . SER A 1 78 ? -17.747 1.775 3.863 1.00 97.44 78 SER A O 1
ATOM 580 N N . LEU A 1 79 ? -15.696 1.142 3.207 1.00 98.31 79 LEU A N 1
ATOM 581 C CA . LEU A 1 79 ? -15.894 1.498 1.798 1.00 98.31 79 LEU A CA 1
ATOM 582 C C . LEU A 1 79 ? -16.890 0.561 1.105 1.00 98.31 79 LEU A C 1
ATOM 584 O O . LEU A 1 79 ? -17.694 1.031 0.303 1.00 98.31 79 LEU A O 1
ATOM 588 N N . LEU A 1 80 ? -16.850 -0.735 1.423 1.00 98.25 80 LEU A N 1
ATOM 589 C CA . LEU A 1 80 ? -17.765 -1.733 0.871 1.00 98.25 80 LEU A CA 1
ATOM 590 C C . LEU A 1 80 ? -19.193 -1.539 1.402 1.00 98.25 80 LEU A C 1
ATOM 592 O O . LEU A 1 80 ? -20.133 -1.459 0.619 1.00 98.25 80 LEU A O 1
ATOM 596 N N . GLU A 1 81 ? -19.356 -1.389 2.719 1.00 97.81 81 GLU A N 1
ATOM 597 C CA . GLU A 1 81 ? -20.649 -1.105 3.359 1.00 97.81 81 GLU A CA 1
ATOM 598 C C . GLU A 1 81 ? -21.241 0.230 2.889 1.00 97.81 81 GLU A C 1
ATOM 600 O O . GLU A 1 81 ? -22.451 0.349 2.703 1.00 97.81 81 GLU A O 1
ATOM 605 N N . GLY A 1 82 ? -20.383 1.230 2.665 1.00 98.12 82 GLY A N 1
ATOM 606 C CA . GLY A 1 82 ? -20.769 2.536 2.138 1.00 98.12 82 GLY A CA 1
ATOM 607 C C . GLY A 1 82 ? -21.044 2.564 0.631 1.00 98.12 82 GLY A C 1
ATOM 608 O O . GLY A 1 82 ? -21.449 3.608 0.126 1.00 98.12 82 GLY A O 1
ATOM 609 N N . GLY A 1 83 ? -20.816 1.464 -0.097 1.00 98.25 83 GLY A N 1
ATOM 610 C CA . GLY A 1 83 ? -21.027 1.390 -1.546 1.00 98.25 83 GLY A CA 1
ATOM 611 C C . GLY A 1 83 ? -20.033 2.209 -2.381 1.00 98.25 83 GLY A C 1
ATOM 612 O O . GLY A 1 83 ? -20.327 2.545 -3.524 1.00 98.25 83 GLY A O 1
ATOM 613 N N . PHE A 1 84 ? -18.864 2.552 -1.829 1.00 98.62 84 PHE A N 1
ATOM 614 C CA . PHE A 1 84 ? -17.787 3.224 -2.572 1.00 98.62 84 PHE A CA 1
ATOM 615 C C . PHE A 1 84 ? -17.002 2.259 -3.466 1.00 98.62 84 PHE A C 1
ATOM 617 O O . PHE A 1 84 ? -16.340 2.692 -4.409 1.00 98.62 84 PHE A O 1
ATOM 624 N N . ILE A 1 85 ? -17.048 0.967 -3.142 1.00 98.44 85 ILE A N 1
ATOM 625 C CA . ILE A 1 85 ? -16.450 -0.125 -3.909 1.00 98.44 85 ILE A CA 1
ATOM 626 C C . ILE A 1 85 ? -17.434 -1.295 -3.963 1.00 98.44 85 ILE A C 1
ATOM 628 O O . ILE A 1 85 ? -18.166 -1.525 -3.005 1.00 98.44 85 ILE A O 1
ATOM 632 N N . ASP A 1 86 ? -17.395 -2.072 -5.045 1.00 98.50 86 ASP A N 1
ATOM 633 C CA . ASP A 1 86 ? -18.213 -3.289 -5.197 1.00 98.50 86 ASP A CA 1
ATOM 634 C C . ASP A 1 86 ? -17.498 -4.553 -4.686 1.00 98.50 86 ASP A C 1
ATOM 636 O O . ASP A 1 86 ? -18.089 -5.623 -4.545 1.00 98.50 86 ASP A O 1
ATOM 640 N N . GLY A 1 87 ? -16.195 -4.444 -4.424 1.00 97.44 87 GLY A N 1
ATOM 641 C CA . GLY A 1 87 ? -15.360 -5.535 -3.946 1.00 97.44 87 GLY A CA 1
ATOM 642 C C . GLY A 1 87 ? -13.909 -5.105 -3.755 1.00 97.44 87 GLY A C 1
ATOM 643 O O . GLY A 1 87 ? -13.485 -4.049 -4.224 1.00 97.44 87 GLY A O 1
ATOM 644 N N . ALA A 1 88 ? -13.138 -5.943 -3.065 1.00 96.81 88 ALA A N 1
ATOM 645 C CA . ALA A 1 88 ? -11.712 -5.742 -2.837 1.00 96.81 88 ALA A CA 1
ATOM 646 C C . ALA A 1 88 ? -10.947 -7.030 -3.152 1.00 96.81 88 ALA A C 1
ATOM 648 O O . ALA A 1 88 ? -11.361 -8.121 -2.758 1.00 96.81 88 ALA A O 1
ATOM 649 N N . ILE A 1 89 ? -9.811 -6.904 -3.838 1.00 96.62 89 ILE A N 1
ATOM 650 C CA . ILE A 1 89 ? -8.863 -8.010 -3.984 1.00 96.62 89 ILE A CA 1
ATOM 651 C C . ILE A 1 89 ? -8.028 -8.048 -2.710 1.00 96.62 89 ILE A C 1
ATOM 653 O O . ILE A 1 89 ? -7.324 -7.092 -2.389 1.00 96.62 89 ILE A O 1
ATOM 657 N N . VAL A 1 90 ? -8.119 -9.156 -1.987 1.00 94.75 90 VAL A N 1
ATOM 658 C CA . VAL A 1 90 ? -7.417 -9.377 -0.723 1.00 94.75 90 VAL A CA 1
ATOM 659 C C . VAL A 1 90 ? -6.662 -10.699 -0.776 1.00 94.75 90 VAL A C 1
ATOM 661 O O . VAL A 1 90 ? -6.970 -11.573 -1.587 1.00 94.75 90 VAL A O 1
ATOM 664 N N . MET A 1 91 ? -5.672 -10.853 0.097 1.00 91.06 91 MET A N 1
ATOM 665 C CA . MET A 1 91 ? -5.039 -12.146 0.334 1.00 91.06 91 MET A CA 1
ATOM 666 C C . MET A 1 91 ? -5.869 -12.910 1.368 1.00 91.06 91 MET A C 1
ATOM 668 O O . MET A 1 91 ? -6.079 -12.412 2.472 1.00 91.06 91 MET A O 1
ATOM 672 N N . GLY A 1 92 ? -6.361 -14.095 1.000 1.00 80.56 92 GLY A N 1
ATOM 673 C CA . GLY A 1 92 ? -6.931 -15.029 1.970 1.00 80.56 92 GLY A CA 1
ATOM 674 C C . GLY A 1 92 ? -5.825 -15.612 2.848 1.00 80.56 92 GLY A C 1
ATOM 675 O O . GLY A 1 92 ? -4.735 -15.887 2.344 1.00 80.56 92 GLY A O 1
ATOM 676 N N . CYS A 1 93 ? -6.103 -15.750 4.143 1.00 57.53 93 CYS A N 1
ATOM 677 C CA . CYS A 1 93 ? -5.240 -16.436 5.103 1.00 57.53 93 CYS A CA 1
ATOM 678 C C . CYS A 1 93 ? -5.401 -17.957 5.018 1.00 57.53 93 CYS A C 1
ATOM 680 O O . CYS A 1 93 ? -6.545 -18.419 4.795 1.00 57.53 93 CYS A O 1
#

Sequence (93 aa):
MEGGIPVLKKACVNCGICYGECPQVIDSRQLEQKIFGRKASDEEVFGVYQQALSIEARSSDIKARAQDGGAVTALLASLLEGGFIDGAIVMGC